Protein AF-A0A387ANL7-F1 (afdb_monomer)

Radius of gyration: 12.69 Å; Cα contacts (8 Å, |Δi|>4): 85; chains: 1; bounding box: 23×25×36 Å

pLDDT: mean 95.5, std 5.59, range [64.56, 98.62]

Organism: NCBI:txid2419772

Sequence (84 aa):
MMDTNKYLEALKYESADTVLGSIMSEAQFPHLDEIGDACDVAYFTDNQHDLELIERHQPMFYNYKQHRLVNKADVLAVLKKLSQ

Structure (mmCIF, N/CA/C/O backbone):
data_AF-A0A387ANL7-F1
#
_entry.id   AF-A0A387ANL7-F1
#
loop_
_atom_site.group_PDB
_atom_site.id
_atom_site.type_symbol
_atom_site.label_atom_id
_atom_site.label_alt_id
_atom_site.label_comp_id
_atom_site.label_asym_id
_atom_site.label_entity_id
_atom_site.label_seq_id
_atom_site.pdbx_PDB_ins_code
_atom_site.Cartn_x
_atom_site.Cartn_y
_atom_site.Cartn_z
_atom_site.occupancy
_atom_site.B_iso_or_equiv
_atom_site.auth_seq_id
_atom_site.auth_comp_id
_atom_site.auth_asym_id
_atom_site.auth_atom_id
_atom_site.pdbx_PDB_model_num
ATOM 1 N N . MET A 1 1 ? -4.254 -10.145 20.120 1.00 64.56 1 MET A N 1
ATOM 2 C CA . MET A 1 1 ? -5.291 -9.558 19.247 1.00 64.56 1 MET A CA 1
ATOM 3 C C . MET A 1 1 ? -4.783 -8.187 18.847 1.00 64.56 1 MET A C 1
ATOM 5 O O . MET A 1 1 ? -4.355 -7.459 19.735 1.00 64.56 1 MET A O 1
ATOM 9 N N . MET A 1 2 ? -4.715 -7.898 17.550 1.00 76.56 2 MET A N 1
ATOM 10 C CA . MET A 1 2 ? -4.138 -6.657 17.034 1.00 76.56 2 MET A CA 1
ATOM 11 C C . MET A 1 2 ? -5.021 -5.467 17.436 1.00 76.56 2 MET A C 1
ATOM 13 O O . MET A 1 2 ? -6.241 -5.523 17.261 1.00 76.56 2 MET A O 1
ATOM 17 N N . ASP A 1 3 ? -4.442 -4.399 17.988 1.00 85.00 3 ASP A N 1
ATOM 18 C CA . ASP A 1 3 ? -5.215 -3.195 18.323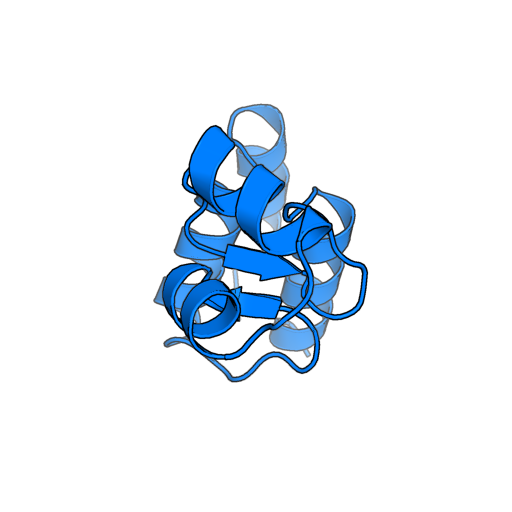 1.00 85.00 3 ASP A CA 1
ATOM 19 C C . ASP A 1 3 ? -5.531 -2.427 17.036 1.00 85.00 3 ASP A C 1
ATOM 21 O O . ASP A 1 3 ? -4.754 -1.603 16.568 1.00 85.00 3 ASP A O 1
ATOM 25 N N . THR A 1 4 ? -6.673 -2.739 16.430 1.00 89.12 4 THR A N 1
ATOM 26 C CA . THR A 1 4 ? -7.092 -2.142 15.157 1.00 89.12 4 THR A CA 1
ATOM 27 C C . THR A 1 4 ? -7.349 -0.638 15.294 1.00 89.12 4 THR A C 1
ATOM 29 O O . THR A 1 4 ? -7.084 0.119 14.359 1.00 89.12 4 THR A O 1
ATOM 32 N N . ASN A 1 5 ? -7.819 -0.178 16.459 1.00 92.12 5 ASN A N 1
ATOM 33 C CA . ASN A 1 5 ? -8.185 1.222 16.662 1.00 92.12 5 ASN A CA 1
ATOM 34 C C . ASN A 1 5 ? -6.968 2.142 16.561 1.00 92.12 5 ASN A C 1
ATOM 36 O O . ASN A 1 5 ? -7.077 3.206 15.953 1.00 92.12 5 ASN A O 1
ATOM 40 N N . LYS A 1 6 ? -5.798 1.721 17.062 1.00 94.81 6 LYS A N 1
ATOM 41 C CA . LYS A 1 6 ? -4.576 2.536 16.950 1.00 94.81 6 LYS A CA 1
ATOM 42 C C . LYS A 1 6 ? -4.209 2.835 15.491 1.00 94.81 6 LYS A C 1
ATOM 44 O O . LYS A 1 6 ? -3.821 3.955 15.177 1.00 94.81 6 LYS A O 1
ATOM 49 N N . TYR A 1 7 ? -4.388 1.873 14.584 1.00 96.06 7 TYR A N 1
ATOM 50 C CA . TYR A 1 7 ? -4.06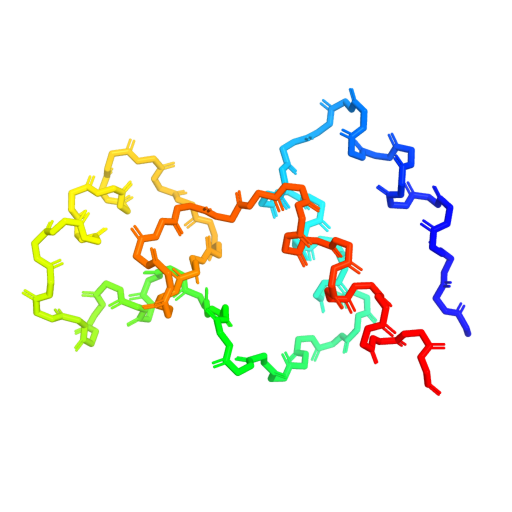5 2.048 13.166 1.00 96.06 7 TYR A CA 1
ATOM 51 C C . TYR A 1 7 ? -5.123 2.869 12.426 1.00 96.06 7 TYR A C 1
ATOM 53 O O . TYR A 1 7 ? -4.791 3.654 11.539 1.00 96.06 7 TYR A O 1
ATOM 61 N N . LEU A 1 8 ? -6.397 2.730 12.808 1.00 95.19 8 LEU A N 1
ATOM 62 C CA . LEU A 1 8 ? -7.470 3.582 12.290 1.00 95.19 8 LEU A CA 1
ATOM 63 C C . LEU A 1 8 ? -7.271 5.051 12.679 1.00 95.19 8 LEU A C 1
ATOM 65 O O . LEU A 1 8 ? -7.538 5.935 11.863 1.00 95.19 8 LEU A O 1
ATOM 69 N N . GLU A 1 9 ? -6.788 5.306 13.896 1.00 96.31 9 GLU A N 1
ATOM 70 C CA . GLU A 1 9 ? -6.402 6.647 14.334 1.00 96.31 9 GLU A CA 1
ATOM 71 C C . GLU A 1 9 ? -5.147 7.142 13.602 1.00 96.31 9 GLU A C 1
ATOM 73 O O . GLU A 1 9 ? -5.163 8.258 13.085 1.00 96.31 9 GLU A O 1
ATOM 78 N N . ALA A 1 10 ? -4.106 6.313 13.458 1.00 97.19 10 ALA A N 1
ATOM 79 C CA . ALA A 1 10 ? -2.886 6.678 12.730 1.00 97.19 10 ALA A CA 1
ATOM 80 C C . ALA A 1 10 ? -3.167 7.085 11.269 1.00 97.19 10 ALA A C 1
ATOM 82 O O . ALA A 1 10 ? -2.639 8.088 10.797 1.00 97.19 10 ALA A O 1
ATOM 83 N N . LEU A 1 11 ? -4.097 6.407 10.582 1.00 97.06 11 LEU A N 1
ATOM 84 C CA . LEU A 1 11 ? -4.535 6.744 9.214 1.00 97.06 11 LEU A CA 1
ATOM 85 C C . LEU A 1 11 ? -5.150 8.146 9.052 1.00 97.06 11 LEU A C 1
ATOM 87 O O . LEU A 1 11 ? -5.425 8.560 7.923 1.00 97.06 11 LEU A O 1
ATOM 91 N N . LYS A 1 12 ? -5.442 8.864 10.142 1.00 96.62 12 LYS A N 1
ATOM 92 C CA . LYS A 1 12 ? -5.898 10.261 10.081 1.00 96.62 12 LYS A CA 1
ATOM 93 C C . LYS A 1 12 ? -4.742 11.251 9.929 1.00 96.62 12 LYS A C 1
ATOM 95 O O . LYS A 1 12 ? -4.986 12.379 9.510 1.00 96.62 12 LYS A O 1
ATOM 100 N N . TYR A 1 13 ? -3.524 10.843 10.280 1.00 96.69 13 TYR A N 1
ATOM 101 C CA . TYR A 1 13 ? -2.359 11.725 10.391 1.00 96.69 13 TYR A CA 1
ATOM 102 C C . TYR A 1 13 ? -1.160 11.242 9.571 1.00 96.69 13 TYR A C 1
ATOM 104 O O . TYR A 1 13 ? -0.344 12.058 9.150 1.00 96.69 13 TYR A O 1
ATOM 112 N N . GLU A 1 14 ? -1.061 9.938 9.324 1.00 97.69 14 GLU A N 1
ATOM 113 C CA . GLU A 1 14 ? 0.054 9.302 8.630 1.00 97.69 14 GLU A CA 1
ATOM 114 C C . GLU A 1 14 ? -0.345 8.766 7.253 1.00 97.69 14 GLU A C 1
ATOM 116 O O . GLU A 1 14 ? -1.519 8.523 6.952 1.00 97.69 14 GLU A O 1
ATOM 121 N N . SER A 1 15 ? 0.664 8.566 6.403 1.00 97.94 15 SER A N 1
ATOM 122 C CA . SER A 1 15 ? 0.470 7.948 5.096 1.00 97.94 15 SER A CA 1
ATOM 123 C C . SER A 1 15 ? 0.075 6.476 5.241 1.00 97.94 15 SER A C 1
ATOM 125 O O . SER A 1 15 ? 0.450 5.803 6.202 1.00 97.94 15 SER A O 1
ATOM 127 N N . ALA A 1 16 ? -0.648 5.949 4.253 1.00 98.25 16 ALA A N 1
ATOM 128 C CA . ALA A 1 16 ? -1.018 4.537 4.242 1.00 98.25 16 ALA A CA 1
ATOM 129 C C . ALA A 1 16 ? 0.210 3.609 4.261 1.00 98.25 16 ALA A C 1
ATOM 131 O O . ALA A 1 16 ? 0.168 2.574 4.917 1.00 98.25 16 ALA A O 1
ATOM 132 N N . ASP A 1 17 ? 1.298 4.008 3.601 1.00 98.12 17 ASP A N 1
ATOM 133 C CA . ASP A 1 17 ? 2.564 3.272 3.565 1.00 98.12 17 ASP A CA 1
ATOM 134 C C . ASP A 1 17 ? 3.213 3.180 4.960 1.00 98.12 17 ASP A C 1
ATOM 136 O O . ASP A 1 17 ? 3.584 2.101 5.418 1.00 98.12 17 ASP A O 1
ATOM 140 N N . THR A 1 18 ? 3.240 4.295 5.701 1.00 98.19 18 THR A N 1
ATOM 141 C CA . THR A 1 18 ? 3.765 4.353 7.078 1.00 98.19 18 THR A CA 1
ATOM 142 C C . THR A 1 18 ? 2.949 3.490 8.038 1.00 98.19 18 THR A C 1
ATOM 144 O O . THR A 1 18 ? 3.504 2.686 8.796 1.00 98.19 18 THR A O 1
ATOM 147 N N . VAL A 1 19 ? 1.618 3.613 7.985 1.00 98.31 19 VAL A N 1
ATOM 148 C CA . VAL A 1 19 ? 0.733 2.807 8.834 1.00 98.31 19 VAL A CA 1
ATOM 149 C C . VAL A 1 19 ? 0.867 1.325 8.484 1.00 98.31 19 VAL A C 1
ATOM 151 O O . VAL A 1 19 ? 0.946 0.492 9.389 1.00 98.31 19 VAL A O 1
ATOM 154 N N . LEU A 1 20 ? 0.947 0.984 7.192 1.00 97.88 20 LEU A N 1
ATOM 155 C CA . LEU A 1 20 ? 1.152 -0.394 6.756 1.00 97.88 20 LEU A CA 1
ATOM 156 C C . LEU A 1 20 ? 2.476 -0.957 7.281 1.00 97.88 20 LEU A C 1
ATOM 158 O O . LEU A 1 20 ? 2.480 -2.079 7.775 1.00 97.88 20 LEU A O 1
ATOM 162 N N . GLY A 1 21 ? 3.562 -0.181 7.289 1.00 97.56 21 GLY A N 1
ATOM 163 C CA . GLY A 1 21 ? 4.828 -0.605 7.895 1.00 97.56 21 GLY A CA 1
ATOM 164 C C . GLY A 1 21 ? 4.700 -0.974 9.373 1.00 97.56 21 GLY A C 1
ATOM 165 O O . GLY A 1 21 ? 5.216 -2.005 9.805 1.00 97.56 21 GLY A O 1
ATOM 166 N N . SER A 1 22 ? 3.933 -0.199 10.142 1.00 97.19 22 SER A N 1
ATOM 167 C CA . SER A 1 22 ? 3.669 -0.501 11.557 1.00 97.19 22 SER A CA 1
ATOM 168 C C . SER A 1 22 ? 2.837 -1.776 11.744 1.00 97.19 22 SER A C 1
ATOM 170 O O . SER A 1 22 ? 3.079 -2.550 12.671 1.00 97.19 22 SER A O 1
ATOM 172 N N . ILE A 1 23 ? 1.864 -2.010 10.860 1.00 96.62 23 ILE A N 1
ATOM 173 C CA . ILE A 1 23 ? 1.037 -3.226 10.847 1.00 96.62 23 ILE A CA 1
ATOM 174 C C . ILE A 1 23 ? 1.891 -4.447 10.500 1.00 96.62 23 ILE A C 1
ATOM 176 O O . ILE A 1 23 ? 1.857 -5.442 11.220 1.00 96.62 23 ILE A O 1
ATOM 180 N N . MET A 1 24 ? 2.675 -4.362 9.424 1.00 95.75 24 MET A N 1
ATOM 181 C CA . MET A 1 24 ? 3.541 -5.443 8.955 1.00 95.75 24 MET A CA 1
ATOM 182 C C . MET A 1 24 ? 4.586 -5.806 10.009 1.00 95.75 24 MET A C 1
ATOM 184 O O . MET A 1 24 ? 4.773 -6.985 10.285 1.00 95.75 24 MET A O 1
ATOM 188 N N . SER A 1 25 ? 5.199 -4.814 10.660 1.00 95.75 25 SER A N 1
ATOM 189 C CA . SER A 1 25 ? 6.162 -5.033 11.745 1.00 95.75 25 SER A CA 1
ATOM 190 C C . SER A 1 25 ? 5.545 -5.790 12.930 1.00 95.75 25 SER A C 1
ATOM 192 O O . SER A 1 25 ? 6.083 -6.807 13.367 1.00 95.75 25 SER A O 1
ATOM 194 N N . GLU A 1 26 ? 4.370 -5.364 13.408 1.00 95.44 26 GLU A N 1
ATOM 195 C CA . GLU A 1 26 ? 3.666 -6.043 14.508 1.00 95.44 26 GLU A CA 1
ATOM 196 C C . GLU A 1 26 ? 3.227 -7.464 14.143 1.00 95.44 26 GLU A C 1
ATOM 198 O O . GLU A 1 26 ? 3.284 -8.370 14.974 1.00 95.44 26 GLU A O 1
ATOM 203 N N . ALA A 1 27 ? 2.823 -7.664 12.890 1.00 94.44 27 ALA A N 1
ATOM 204 C CA . ALA A 1 27 ? 2.401 -8.956 12.368 1.00 94.44 27 ALA A CA 1
ATOM 205 C C . ALA A 1 27 ? 3.565 -9.854 11.906 1.00 94.44 27 ALA A C 1
ATOM 207 O O . ALA A 1 27 ? 3.309 -10.934 11.379 1.00 94.44 27 ALA A O 1
ATOM 208 N N . GLN A 1 28 ? 4.823 -9.440 12.108 1.00 94.94 28 GLN A N 1
ATOM 209 C CA . GLN A 1 28 ? 6.031 -10.171 11.694 1.00 94.94 28 GLN A CA 1
ATOM 210 C C . GLN A 1 28 ? 6.114 -10.429 10.178 1.00 94.94 28 GLN A C 1
ATOM 212 O O . GLN A 1 28 ? 6.522 -11.502 9.741 1.00 94.94 28 GLN A O 1
ATOM 217 N N . PHE A 1 29 ? 5.749 -9.422 9.384 1.00 94.06 29 PHE A N 1
ATOM 218 C CA . PHE A 1 29 ? 5.816 -9.399 7.919 1.00 94.06 29 PHE A CA 1
ATOM 219 C C . PHE A 1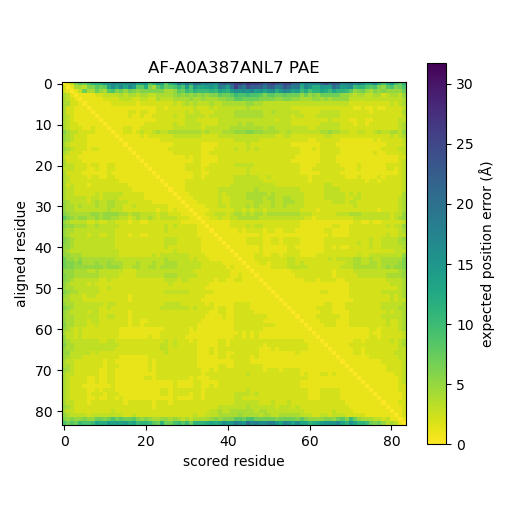 29 ? 5.131 -10.605 7.255 1.00 94.06 29 PHE A C 1
ATOM 221 O O . PHE A 1 29 ? 5.774 -11.390 6.554 1.00 94.06 29 PHE A O 1
ATOM 228 N N . PRO A 1 30 ? 3.811 -10.772 7.456 1.00 94.75 30 PRO A N 1
ATOM 229 C CA . PRO A 1 30 ? 3.073 -11.849 6.819 1.00 94.75 30 PRO A CA 1
ATOM 230 C C . PRO A 1 30 ? 3.043 -11.646 5.301 1.00 94.75 30 PRO A C 1
ATOM 232 O O . PRO A 1 30 ? 3.044 -10.520 4.806 1.00 94.75 30 PRO A O 1
ATOM 235 N N . HIS A 1 31 ? 2.944 -12.738 4.548 1.00 94.12 31 HIS A N 1
ATOM 236 C CA . HIS A 1 31 ? 2.766 -12.640 3.104 1.00 94.12 31 HIS A CA 1
ATOM 237 C C . HIS A 1 31 ? 1.392 -12.039 2.747 1.00 94.12 31 HIS A C 1
ATOM 239 O O . HIS A 1 31 ? 0.354 -12.459 3.275 1.00 94.12 31 HIS A O 1
ATOM 245 N N . LEU A 1 32 ? 1.385 -11.076 1.821 1.00 95.00 32 LEU A N 1
ATOM 246 C CA . LEU A 1 32 ? 0.186 -10.450 1.267 1.00 95.00 32 LEU A CA 1
ATOM 247 C C . LEU A 1 32 ? 0.120 -10.700 -0.246 1.00 95.00 32 LEU A C 1
ATOM 249 O O . LEU A 1 32 ? 1.080 -10.454 -0.970 1.00 95.00 32 LEU A O 1
ATOM 253 N N . ASP A 1 33 ? -1.044 -11.133 -0.728 1.00 92.25 33 ASP A N 1
ATOM 254 C CA . ASP A 1 33 ? -1.222 -11.601 -2.114 1.00 92.25 33 ASP A CA 1
ATOM 255 C C . ASP A 1 33 ? -1.224 -10.472 -3.161 1.00 92.25 33 ASP A C 1
ATOM 257 O O . ASP A 1 33 ? -1.250 -10.734 -4.360 1.00 92.25 33 ASP A O 1
ATOM 261 N N . GLU A 1 34 ? -1.291 -9.212 -2.722 1.00 95.00 34 GLU A N 1
ATOM 262 C CA . GLU A 1 34 ? -1.451 -8.049 -3.610 1.00 95.00 34 GLU A CA 1
ATOM 263 C C . GLU A 1 34 ? -0.457 -6.921 -3.322 1.00 95.00 34 GLU A C 1
ATOM 265 O O . GLU A 1 34 ? -0.325 -6.000 -4.127 1.00 95.00 34 GLU A O 1
ATOM 270 N N . ILE A 1 35 ? 0.213 -6.969 -2.166 1.00 97.81 35 ILE A N 1
ATOM 271 C CA . ILE A 1 35 ? 1.095 -5.908 -1.678 1.00 97.81 35 ILE A CA 1
ATOM 272 C C . ILE A 1 35 ? 2.448 -6.517 -1.348 1.00 97.81 35 ILE A C 1
ATOM 274 O O . ILE A 1 35 ? 2.521 -7.528 -0.654 1.00 97.81 35 ILE A O 1
ATOM 278 N N . GLY A 1 36 ? 3.507 -5.906 -1.861 1.00 96.81 36 GLY A N 1
ATOM 279 C CA . GLY A 1 36 ? 4.880 -6.360 -1.669 1.00 96.81 36 GLY A CA 1
ATOM 280 C C . GLY A 1 36 ? 5.797 -5.214 -1.280 1.00 96.81 36 GLY A C 1
ATOM 281 O O . GLY A 1 36 ? 5.392 -4.049 -1.330 1.00 96.81 36 GLY A O 1
ATOM 282 N N . ASP A 1 37 ? 7.026 -5.563 -0.908 1.00 97.31 37 ASP A N 1
ATOM 283 C CA . ASP A 1 37 ? 8.123 -4.603 -0.805 1.00 97.31 37 ASP A CA 1
ATOM 284 C C . ASP A 1 37 ? 8.322 -3.927 -2.170 1.00 97.31 37 ASP A C 1
ATOM 286 O O . ASP A 1 37 ? 8.393 -4.594 -3.207 1.00 97.31 37 ASP A O 1
ATOM 290 N N . ALA A 1 38 ? 8.347 -2.597 -2.193 1.00 98.00 38 ALA A N 1
ATOM 291 C CA . ALA A 1 38 ? 8.422 -1.847 -3.439 1.00 98.00 38 ALA A CA 1
ATOM 292 C C . ALA A 1 38 ? 9.745 -2.071 -4.191 1.00 98.00 38 ALA A C 1
ATOM 294 O O . ALA A 1 38 ? 9.753 -1.997 -5.420 1.00 98.00 38 ALA A O 1
ATOM 295 N N . CYS A 1 39 ? 10.845 -2.369 -3.491 1.00 97.25 39 CYS A N 1
ATOM 296 C CA . CYS A 1 39 ? 12.127 -2.679 -4.121 1.00 97.25 39 CYS A CA 1
ATOM 297 C C . CYS A 1 39 ? 12.063 -4.028 -4.839 1.00 97.25 39 CYS A C 1
ATOM 299 O O . CYS A 1 39 ? 12.522 -4.131 -5.976 1.00 97.25 39 CYS A O 1
ATOM 301 N N . ASP A 1 40 ? 11.442 -5.034 -4.216 1.00 97.25 40 ASP A N 1
ATOM 302 C CA . ASP A 1 40 ? 11.213 -6.331 -4.859 1.00 97.25 40 ASP A CA 1
ATOM 303 C C . ASP A 1 40 ? 10.304 -6.170 -6.082 1.00 97.25 40 ASP A C 1
ATOM 305 O O . ASP A 1 40 ? 10.615 -6.671 -7.163 1.00 97.25 40 ASP A O 1
ATOM 309 N N . VAL A 1 41 ? 9.209 -5.412 -5.951 1.00 97.06 41 VAL A N 1
ATOM 310 C CA . VAL A 1 41 ? 8.311 -5.129 -7.081 1.00 97.06 41 VAL A CA 1
ATOM 311 C C . VAL A 1 41 ? 9.072 -4.461 -8.226 1.00 97.06 41 VAL A C 1
ATOM 313 O O . VAL A 1 41 ? 8.965 -4.921 -9.360 1.00 97.06 41 VAL A O 1
ATOM 316 N N . ALA A 1 42 ? 9.875 -3.431 -7.946 1.00 97.81 42 ALA A N 1
ATOM 317 C CA . ALA A 1 42 ? 10.673 -2.746 -8.962 1.00 97.81 42 ALA A CA 1
ATOM 318 C C . ALA A 1 42 ? 11.730 -3.652 -9.610 1.00 97.81 42 ALA A C 1
ATOM 320 O O . ALA A 1 42 ? 12.038 -3.488 -10.787 1.00 97.81 42 ALA A O 1
ATOM 321 N N . TYR A 1 43 ? 12.282 -4.610 -8.864 1.00 97.75 43 TYR A N 1
ATOM 322 C CA . TYR A 1 43 ? 13.266 -5.549 -9.391 1.00 97.75 43 TYR A CA 1
ATOM 323 C C . TYR A 1 43 ? 12.649 -6.577 -10.351 1.00 97.75 43 TYR A C 1
ATOM 325 O O . TYR A 1 43 ? 13.287 -6.960 -11.332 1.00 97.75 43 TYR A O 1
ATOM 333 N N . PHE A 1 44 ? 11.422 -7.032 -10.078 1.00 96.50 44 PHE A N 1
ATOM 334 C CA . PHE A 1 44 ? 10.783 -8.112 -10.839 1.00 96.50 44 PHE A CA 1
ATOM 335 C C . PHE A 1 44 ? 9.802 -7.647 -11.922 1.00 96.50 44 PHE A C 1
ATOM 337 O O . PHE A 1 44 ? 9.481 -8.437 -12.811 1.00 96.50 44 PHE A O 1
ATOM 344 N N . THR A 1 45 ? 9.299 -6.414 -11.856 1.00 95.69 45 THR A N 1
ATOM 345 C CA . THR A 1 45 ? 8.308 -5.905 -12.814 1.00 95.69 45 THR A CA 1
ATOM 346 C C . THR A 1 45 ? 8.952 -5.402 -14.109 1.00 95.69 45 THR A C 1
ATOM 348 O O . THR A 1 45 ? 10.024 -4.802 -14.103 1.00 95.69 45 THR A O 1
ATOM 351 N N . ASP A 1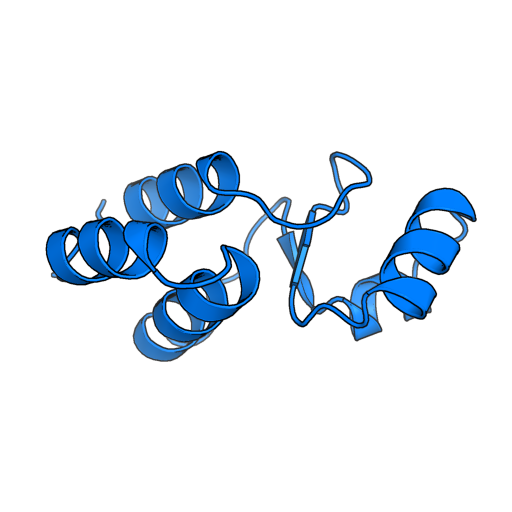 46 ? 8.267 -5.595 -15.236 1.00 96.69 46 ASP A N 1
ATOM 352 C CA . ASP A 1 46 ? 8.547 -4.926 -16.512 1.00 96.69 46 ASP A CA 1
ATOM 353 C C . ASP A 1 46 ? 7.581 -3.752 -16.782 1.00 96.69 46 ASP A C 1
ATOM 355 O O . ASP A 1 46 ? 7.714 -3.038 -17.785 1.00 96.69 46 ASP A O 1
ATOM 359 N N . ASN A 1 47 ? 6.631 -3.507 -15.869 1.00 97.81 47 ASN A N 1
ATOM 360 C CA . ASN A 1 47 ? 5.644 -2.445 -15.992 1.00 97.81 47 ASN A CA 1
ATOM 361 C C . ASN A 1 47 ? 6.273 -1.069 -15.730 1.00 97.81 47 ASN A C 1
ATOM 363 O O . ASN A 1 47 ? 6.550 -0.691 -14.592 1.00 97.8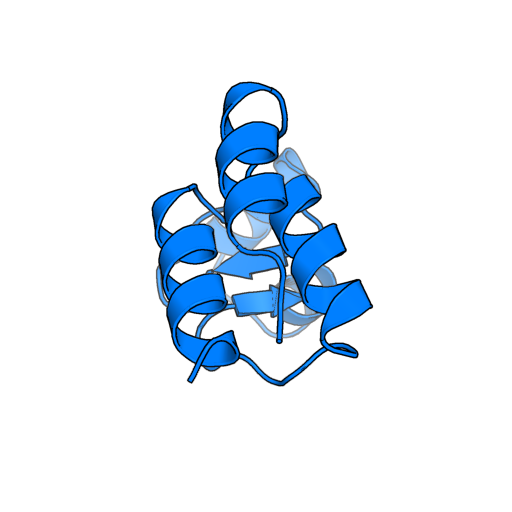1 47 ASN A O 1
ATOM 367 N N . GLN A 1 48 ? 6.422 -0.279 -16.796 1.00 98.19 48 GLN A N 1
ATOM 368 C CA . GLN A 1 48 ? 6.983 1.073 -16.724 1.00 98.19 48 GLN A CA 1
ATOM 369 C C . GLN A 1 48 ? 6.182 2.014 -15.819 1.00 98.19 48 GLN A C 1
ATOM 371 O O . GLN A 1 48 ? 6.771 2.857 -15.153 1.00 98.19 48 GLN A O 1
ATOM 376 N N . HIS A 1 49 ? 4.859 1.845 -15.733 1.00 97.94 49 HIS A N 1
ATOM 377 C CA . HIS A 1 49 ? 4.038 2.662 -14.842 1.00 97.94 49 HIS A CA 1
ATOM 378 C C . HIS A 1 49 ? 4.393 2.434 -13.368 1.00 97.94 49 HIS A C 1
ATOM 380 O O . HIS A 1 49 ? 4.485 3.387 -12.592 1.00 97.94 49 HIS A O 1
ATOM 386 N N . ASP A 1 50 ? 4.624 1.176 -12.991 1.00 98.25 50 ASP A N 1
ATOM 387 C CA . ASP A 1 50 ? 4.994 0.823 -11.623 1.00 98.25 50 ASP A CA 1
ATOM 388 C C . ASP A 1 50 ? 6.381 1.371 -11.293 1.00 98.25 50 ASP A C 1
ATOM 390 O O . ASP A 1 50 ? 6.558 1.998 -10.249 1.00 98.25 50 ASP A O 1
ATOM 394 N N . LEU A 1 51 ? 7.336 1.202 -12.214 1.00 98.50 51 LEU A N 1
ATOM 395 C CA . LEU A 1 51 ? 8.698 1.718 -12.075 1.00 98.50 51 LEU A CA 1
ATOM 396 C C . LEU A 1 51 ? 8.712 3.240 -11.896 1.00 98.50 51 LEU A C 1
ATOM 398 O O . LEU A 1 51 ? 9.324 3.725 -10.949 1.00 98.50 51 LEU A O 1
ATOM 402 N N . GLU A 1 52 ? 7.985 3.991 -12.729 1.00 98.50 52 GLU A N 1
ATOM 403 C CA . GLU A 1 52 ? 7.870 5.451 -12.611 1.00 98.50 52 GLU A CA 1
ATOM 404 C C . GLU A 1 52 ? 7.272 5.876 -11.261 1.00 98.50 52 GLU A C 1
ATOM 406 O O . GLU A 1 52 ? 7.725 6.840 -10.635 1.00 98.50 52 GLU A O 1
ATOM 411 N N . LEU A 1 53 ? 6.238 5.171 -10.789 1.00 98.44 53 LEU A N 1
ATOM 412 C CA . LEU A 1 53 ? 5.603 5.475 -9.509 1.00 98.44 53 LEU A CA 1
ATOM 413 C C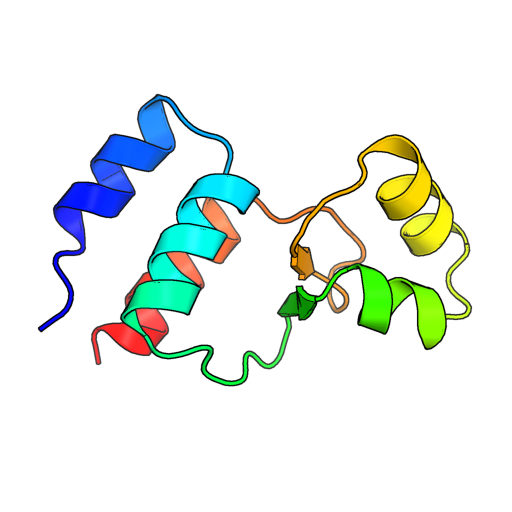 . LEU A 1 53 ? 6.526 5.183 -8.327 1.00 98.44 53 LEU A C 1
ATOM 415 O O . LEU A 1 53 ? 6.588 6.008 -7.408 1.00 98.44 53 LEU A O 1
ATOM 419 N N . ILE A 1 54 ? 7.219 4.043 -8.351 1.00 98.44 54 ILE A N 1
ATOM 420 C CA . ILE A 1 54 ? 8.158 3.627 -7.307 1.00 98.44 54 ILE A CA 1
ATOM 421 C C . ILE A 1 54 ? 9.368 4.561 -7.295 1.00 98.44 54 ILE A C 1
ATOM 423 O O . ILE A 1 54 ? 9.715 5.074 -6.236 1.00 98.44 54 ILE A O 1
ATOM 427 N N . GLU A 1 55 ? 9.950 4.875 -8.455 1.00 98.12 55 GLU A N 1
ATOM 428 C CA . GLU A 1 55 ? 11.077 5.803 -8.561 1.00 98.12 55 GLU A CA 1
ATOM 429 C C . GLU A 1 55 ? 10.707 7.187 -8.012 1.00 98.12 55 GLU A C 1
ATOM 431 O O . GLU A 1 55 ? 11.447 7.772 -7.219 1.00 98.12 55 GLU A O 1
ATOM 436 N N . ARG A 1 56 ? 9.527 7.699 -8.374 1.00 98.44 56 ARG A N 1
ATOM 437 C CA . ARG A 1 56 ? 9.094 9.041 -7.977 1.00 98.44 56 ARG A CA 1
ATOM 438 C C . ARG A 1 56 ? 8.758 9.168 -6.493 1.00 98.44 56 ARG A C 1
ATOM 440 O O . ARG A 1 56 ? 9.020 10.220 -5.912 1.00 98.44 56 ARG A O 1
ATOM 447 N N . HIS A 1 57 ? 8.106 8.166 -5.908 1.00 98.06 57 HIS A N 1
ATOM 448 C CA . HIS A 1 57 ? 7.558 8.270 -4.550 1.00 98.06 57 HIS A CA 1
ATOM 449 C C . HIS A 1 57 ? 8.370 7.513 -3.504 1.00 98.06 57 HIS A C 1
ATOM 451 O O . HIS A 1 57 ? 8.174 7.773 -2.321 1.00 98.06 57 HIS A O 1
ATOM 457 N N . GLN A 1 58 ? 9.262 6.614 -3.932 1.00 97.75 58 GLN A N 1
ATOM 458 C CA . GLN A 1 58 ? 10.096 5.775 -3.069 1.00 97.75 58 GLN A CA 1
ATOM 459 C C . GLN A 1 58 ? 9.293 5.132 -1.914 1.00 97.75 58 GLN A C 1
ATOM 461 O O . GLN A 1 58 ? 9.668 5.301 -0.751 1.00 97.75 58 GLN A O 1
ATOM 466 N N . PRO A 1 59 ? 8.150 4.466 -2.192 1.00 98.25 59 PRO A N 1
ATOM 467 C CA . PRO A 1 59 ? 7.347 3.850 -1.140 1.00 98.25 59 PRO A CA 1
ATOM 468 C C . PRO A 1 59 ? 8.065 2.630 -0.553 1.00 98.25 59 PRO A C 1
ATOM 470 O O . PRO A 1 59 ? 8.906 2.025 -1.212 1.00 98.25 59 PRO A O 1
ATOM 473 N N . MET A 1 60 ? 7.694 2.227 0.660 1.00 97.94 60 MET A N 1
ATOM 474 C CA . MET A 1 60 ? 8.147 0.961 1.242 1.00 97.94 60 MET A CA 1
ATOM 475 C C . MET A 1 60 ? 7.339 -0.219 0.693 1.00 97.94 60 MET A C 1
ATOM 477 O O . MET A 1 60 ? 7.901 -1.258 0.359 1.00 97.94 60 MET A O 1
ATOM 481 N N . PHE A 1 61 ? 6.023 -0.045 0.551 1.00 98.44 61 PHE A N 1
ATOM 482 C CA . PHE A 1 61 ? 5.108 -1.058 0.041 1.00 98.44 61 PHE A CA 1
ATOM 483 C C . PHE A 1 61 ? 4.395 -0.594 -1.228 1.00 98.44 61 PHE A C 1
ATOM 485 O O . PHE A 1 61 ? 4.049 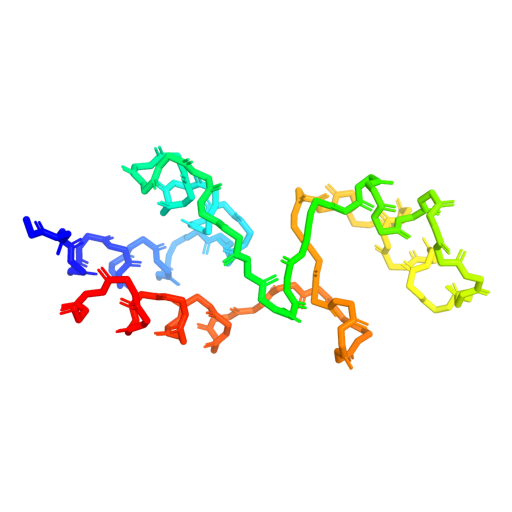0.577 -1.400 1.00 98.44 61 PHE A O 1
ATOM 492 N N . TYR A 1 62 ? 4.099 -1.541 -2.116 1.00 98.56 62 TYR A N 1
ATOM 493 C CA . TYR A 1 62 ? 3.434 -1.261 -3.385 1.00 98.56 62 TYR A CA 1
ATOM 494 C C . TYR A 1 62 ? 2.329 -2.275 -3.685 1.00 98.56 62 TYR A C 1
ATOM 496 O O . TYR A 1 62 ? 2.522 -3.478 -3.499 1.00 98.56 62 TYR A O 1
ATOM 504 N N . ASN A 1 63 ? 1.170 -1.803 -4.166 1.00 98.50 63 ASN A N 1
ATOM 505 C CA . ASN A 1 63 ? 0.096 -2.684 -4.625 1.00 98.50 63 ASN A CA 1
ATOM 506 C C . ASN A 1 63 ? 0.351 -3.054 -6.093 1.00 98.50 63 ASN A C 1
ATOM 508 O O . ASN A 1 63 ? -0.105 -2.373 -7.014 1.00 98.50 63 ASN A O 1
ATOM 512 N N . TYR A 1 64 ? 1.097 -4.140 -6.295 1.00 96.88 64 TYR A N 1
ATOM 513 C CA . TYR A 1 64 ? 1.527 -4.601 -7.618 1.00 96.88 64 TYR A CA 1
ATOM 514 C C . TYR A 1 64 ? 0.393 -5.222 -8.436 1.00 96.88 64 TYR A C 1
ATOM 516 O O . TYR A 1 64 ? 0.486 -5.307 -9.654 1.00 96.88 64 TYR A O 1
ATOM 524 N N . LYS A 1 65 ? -0.706 -5.632 -7.794 1.00 96.75 65 LYS A N 1
ATOM 525 C CA . LYS A 1 65 ? -1.885 -6.146 -8.503 1.00 96.75 65 LYS A CA 1
ATOM 526 C C . LYS A 1 65 ? -2.727 -5.028 -9.113 1.00 96.75 65 LYS A C 1
ATOM 528 O O . LYS A 1 65 ? -3.363 -5.227 -10.144 1.00 96.75 65 LYS A O 1
ATOM 533 N N . GLN A 1 66 ? -2.777 -3.871 -8.454 1.00 97.94 66 GLN A N 1
ATOM 534 C CA . GLN A 1 66 ? -3.533 -2.704 -8.912 1.00 97.94 66 GLN A CA 1
ATOM 535 C C . GLN A 1 66 ? -2.661 -1.628 -9.566 1.00 97.94 66 GLN A C 1
ATOM 537 O O . GLN A 1 66 ? -3.208 -0.599 -9.958 1.00 97.94 66 GLN A O 1
ATOM 542 N N . HIS A 1 67 ? -1.349 -1.857 -9.686 1.00 97.62 67 HIS A N 1
ATOM 543 C CA . HIS A 1 67 ? -0.395 -0.947 -10.327 1.00 97.62 67 HIS A CA 1
ATOM 544 C C . HIS A 1 67 ? -0.465 0.478 -9.757 1.00 97.62 67 HIS A C 1
ATOM 546 O O . HIS A 1 67 ? -0.624 1.462 -10.480 1.00 97.62 67 HIS A O 1
ATOM 552 N N . ARG A 1 68 ? -0.449 0.588 -8.420 1.00 98.50 68 ARG A N 1
ATOM 553 C CA . ARG A 1 68 ? -0.511 1.877 -7.714 1.00 98.50 68 ARG A CA 1
ATOM 554 C C . ARG A 1 68 ? 0.138 1.830 -6.330 1.00 98.50 68 ARG A C 1
ATOM 556 O O . ARG A 1 68 ? 0.278 0.774 -5.715 1.00 98.50 68 ARG A O 1
ATOM 563 N N . LEU A 1 69 ? 0.427 3.017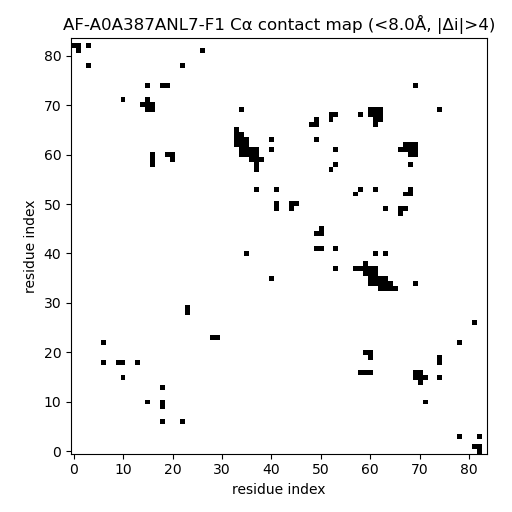 -5.791 1.00 98.62 69 LEU A N 1
ATOM 564 C CA . LEU A 1 69 ? 0.821 3.187 -4.389 1.00 98.62 69 LEU A CA 1
ATOM 565 C C . LEU A 1 69 ? -0.252 2.635 -3.439 1.00 98.62 69 LEU A C 1
ATOM 567 O O . LEU A 1 69 ? -1.456 2.703 -3.729 1.00 98.62 69 LEU A O 1
ATOM 571 N N . VAL A 1 70 ? 0.192 2.146 -2.281 1.00 98.50 70 VAL A N 1
ATOM 572 C CA . VAL A 1 70 ? -0.683 1.725 -1.182 1.00 98.50 70 VAL A CA 1
ATOM 573 C C . VAL A 1 70 ? -1.533 2.903 -0.700 1.00 98.50 70 VAL A C 1
ATOM 575 O O . VAL A 1 70 ? -1.060 4.032 -0.562 1.00 98.50 70 VAL A O 1
ATOM 578 N N . ASN A 1 71 ? -2.810 2.642 -0.432 1.00 98.31 71 ASN A N 1
ATOM 579 C CA . ASN A 1 71 ? -3.761 3.630 0.058 1.00 98.31 71 ASN A CA 1
ATOM 580 C C . ASN A 1 71 ? -4.515 3.138 1.304 1.00 98.31 71 ASN A C 1
ATOM 582 O O . ASN A 1 71 ? -4.334 2.025 1.795 1.00 98.31 71 ASN A O 1
ATOM 586 N N . LYS A 1 72 ? -5.407 3.986 1.822 1.00 98.00 72 LYS A N 1
ATOM 587 C CA . LYS A 1 72 ? -6.196 3.684 3.021 1.00 98.00 72 LYS A CA 1
ATOM 588 C C . LYS A 1 72 ? -7.030 2.402 2.896 1.00 98.00 72 LYS A C 1
ATOM 590 O O . LYS A 1 72 ? -7.174 1.687 3.881 1.00 98.00 72 LYS A O 1
ATOM 595 N N . ALA A 1 73 ? -7.599 2.116 1.725 1.00 97.69 73 ALA A N 1
ATOM 596 C CA . ALA A 1 73 ? -8.423 0.925 1.529 1.00 97.69 73 ALA A CA 1
ATOM 597 C C . ALA A 1 73 ? -7.592 -0.362 1.643 1.00 97.69 73 ALA A C 1
ATOM 599 O O . ALA A 1 73 ? -8.054 -1.323 2.256 1.00 97.69 73 ALA A O 1
ATOM 600 N N . ASP A 1 74 ? -6.355 -0.344 1.140 1.00 98.06 74 ASP A N 1
ATOM 601 C CA . ASP A 1 74 ? -5.415 -1.460 1.279 1.00 98.06 74 ASP A CA 1
ATOM 602 C C . ASP A 1 74 ? -5.107 -1.740 2.756 1.00 98.06 74 ASP A C 1
ATOM 604 O O . ASP A 1 74 ? -5.211 -2.876 3.214 1.00 98.06 74 ASP A O 1
ATOM 608 N N . VAL A 1 75 ? -4.819 -0.690 3.534 1.00 97.69 75 VAL A N 1
ATOM 609 C CA . VAL A 1 75 ? -4.543 -0.812 4.975 1.00 97.69 75 VAL A CA 1
ATOM 610 C C . VAL A 1 75 ? -5.728 -1.432 5.720 1.00 97.69 75 VAL A C 1
ATOM 612 O O . VAL A 1 75 ? -5.547 -2.335 6.536 1.00 97.69 75 VAL A O 1
ATOM 615 N N . LEU A 1 76 ? -6.956 -1.001 5.417 1.00 96.62 76 LEU A N 1
ATOM 616 C CA . LEU A 1 76 ? -8.165 -1.571 6.020 1.00 96.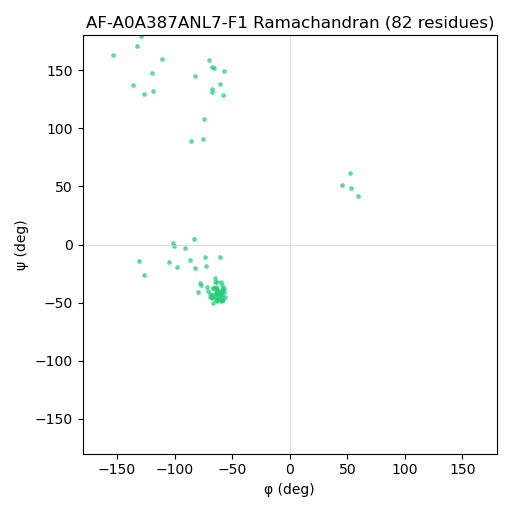62 76 LEU A CA 1
ATOM 617 C C . LEU A 1 76 ? -8.359 -3.048 5.652 1.00 96.62 76 LEU A C 1
ATOM 619 O O . LEU A 1 76 ? -8.784 -3.840 6.497 1.00 96.62 76 LEU A O 1
ATOM 623 N N . ALA A 1 77 ? -8.047 -3.428 4.412 1.00 96.12 77 ALA A N 1
ATOM 624 C CA . ALA A 1 77 ? -8.124 -4.814 3.967 1.00 96.12 77 ALA A CA 1
ATOM 625 C C . ALA A 1 77 ? -7.099 -5.700 4.693 1.00 96.12 77 ALA A C 1
ATOM 627 O O . ALA A 1 77 ? -7.461 -6.778 5.170 1.00 96.12 77 ALA A O 1
ATOM 628 N N . VAL A 1 78 ? -5.859 -5.225 4.849 1.00 95.88 78 VAL A N 1
ATOM 629 C CA . VAL A 1 78 ? -4.806 -5.932 5.597 1.00 95.88 78 VAL A CA 1
ATOM 630 C C . VAL A 1 78 ? -5.189 -6.081 7.067 1.00 95.88 78 VAL A C 1
ATOM 632 O O . VAL A 1 78 ? -5.162 -7.193 7.587 1.00 95.88 78 VAL A O 1
ATOM 635 N N . LEU A 1 79 ? -5.635 -5.006 7.727 1.00 94.69 79 LEU A N 1
ATOM 636 C CA . LEU A 1 79 ? -6.100 -5.071 9.118 1.00 94.69 79 LEU A CA 1
ATOM 637 C C . LEU A 1 79 ? -7.215 -6.098 9.295 1.00 94.69 79 LEU A C 1
ATOM 639 O O . LEU A 1 79 ? -7.168 -6.908 10.218 1.00 94.69 79 LEU A O 1
ATOM 643 N N . LYS A 1 80 ? -8.200 -6.111 8.391 1.00 93.12 80 LYS A N 1
ATOM 644 C CA . LYS A 1 80 ? -9.281 -7.097 8.426 1.00 93.12 80 LYS A CA 1
ATOM 645 C C . LYS A 1 80 ? -8.755 -8.526 8.262 1.00 93.12 80 LYS A C 1
ATOM 647 O O . LYS A 1 80 ? -9.221 -9.399 8.984 1.00 93.12 80 LYS A O 1
ATOM 652 N N . LYS A 1 81 ? -7.805 -8.761 7.345 1.00 92.69 81 LYS A N 1
ATOM 653 C CA . LYS A 1 81 ? -7.188 -10.082 7.113 1.00 92.69 81 LYS A CA 1
ATOM 654 C C . LYS A 1 81 ? -6.428 -10.578 8.348 1.00 92.69 81 LYS A C 1
ATOM 656 O O . LYS A 1 81 ? -6.517 -11.754 8.664 1.00 92.69 81 LYS A O 1
ATOM 661 N N . LEU A 1 82 ? -5.711 -9.693 9.043 1.00 91.44 82 LEU A N 1
ATOM 662 C CA . LEU A 1 82 ? -4.864 -10.039 10.196 1.00 91.44 82 LEU A CA 1
ATOM 663 C C . LEU A 1 82 ? -5.601 -10.068 11.545 1.00 91.44 82 LEU A C 1
ATOM 665 O O . LEU A 1 82 ? -5.053 -10.546 12.534 1.00 91.44 82 LEU A O 1
ATOM 669 N N . SER A 1 83 ? -6.824 -9.537 11.606 1.00 84.50 83 SER A N 1
ATOM 670 C CA . SER A 1 83 ? -7.648 -9.534 12.826 1.00 84.50 83 SER A CA 1
ATOM 671 C C . SER A 1 83 ? -8.573 -10.752 12.947 1.00 84.50 83 SER A C 1
ATOM 673 O O . SER A 1 83 ? -9.300 -10.853 13.937 1.00 84.50 83 SER A O 1
ATOM 675 N N . GLN A 1 84 ? -8.586 -11.626 11.936 1.00 69.62 84 GLN A N 1
ATOM 676 C CA . GLN A 1 84 ? -9.311 -12.903 11.918 1.00 69.62 84 GLN A CA 1
ATOM 677 C C . GLN A 1 84 ? -8.453 -14.018 12.512 1.00 69.62 84 GLN A C 1
ATOM 679 O O . GLN A 1 84 ? -9.048 -14.888 13.185 1.00 69.62 84 GLN A O 1
#

Foldseek 3Di:
DDPVVVLVVCLVPDFQLVSVVVVCVVVVNDDDPFKDQLVVLCVPDPDPLSVVQCVVPVGRMDRSVVSGRGHPVNSVVSSVVSVD

Solvent-accessible surface area (backbone atoms only — not comparable to full-atom values): 5008 Å² total; per-residue (Å²): 132,76,72,62,65,63,54,62,54,44,60,76,82,45,54,36,48,60,52,39,52,56,51,34,60,77,60,68,63,65,92,53,99,45,48,44,52,28,67,59,50,55,71,73,56,86,54,62,69,48,42,55,51,42,70,73,64,62,51,68,42,27,23,71,76,75,64,42,77,52,39,65,69,55,44,54,52,50,51,56,66,72,67,110

Secondary structure (DSSP, 8-state):
---HHHHHHHTTTS-HHHHHHHHHHHTTS---SSEEEHHHHHHH---HHHHHHHHHH--SEEETTTTEE--HHHHHHHHHHHT-

Mean predicted aligned error: 2.61 Å